Protein AF-A0A9J6F302-F1 (afdb_monomer_lite)

Foldseek 3Di:
DDDDDPPDDDDDDDDPDDPDADPPNPPVVLLVVLLCCVQAVPQVSVVVCVVPVVSVPDDNDDNPVSNVVCVVVVHDHNQCCCVPVVPDPDDPRPPPPPPPDDDDDDDDDDDDDDD

Radius of gyration: 21.98 Å; chains: 1; bounding box: 53×50×64 Å

Structure (mmCIF, N/CA/C/O backbone):
data_AF-A0A9J6F302-F1
#
_entry.id   AF-A0A9J6F302-F1
#
loop_
_atom_site.group_PDB
_atom_site.id
_atom_site.type_symbol
_atom_site.label_atom_id
_atom_site.label_alt_id
_atom_site.label_comp_id
_atom_site.label_asym_id
_atom_si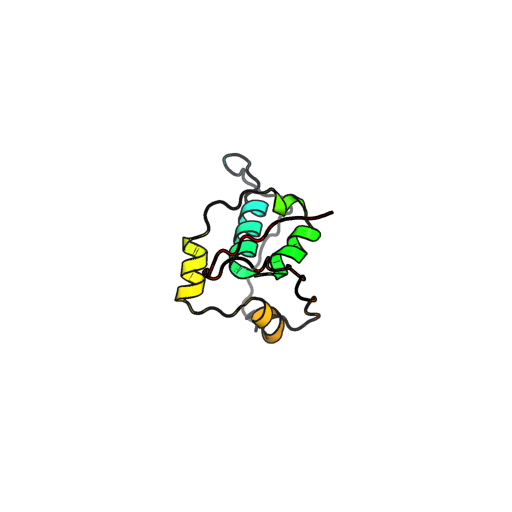te.label_entity_id
_atom_site.label_seq_id
_atom_site.pdbx_PDB_ins_code
_atom_site.Cartn_x
_atom_site.Cartn_y
_atom_site.Cartn_z
_atom_site.occupancy
_atom_site.B_iso_or_equiv
_atom_site.auth_seq_id
_atom_site.auth_comp_id
_atom_site.auth_asym_id
_atom_site.auth_atom_id
_atom_site.pdbx_PDB_model_num
ATOM 1 N N . MET A 1 1 ? -4.948 -1.559 15.929 1.00 46.84 1 MET A N 1
ATOM 2 C CA . MET A 1 1 ? -4.425 -2.442 17.000 1.00 46.84 1 MET A CA 1
ATOM 3 C C . MET A 1 1 ? -3.356 -3.335 16.379 1.00 46.84 1 MET A C 1
ATOM 5 O O . MET A 1 1 ? -3.702 -4.193 15.581 1.00 46.84 1 MET A O 1
ATOM 9 N N . SER A 1 2 ? -2.071 -3.074 16.631 1.00 62.44 2 SER A N 1
ATOM 10 C CA . SER A 1 2 ? -0.993 -3.971 16.188 1.00 62.44 2 SER A CA 1
ATOM 11 C C . SER A 1 2 ? -0.745 -4.982 17.303 1.00 62.44 2 SER A C 1
ATOM 13 O O . SER A 1 2 ? -0.527 -4.574 18.443 1.00 62.44 2 SER A O 1
ATOM 15 N N . VAL A 1 3 ? -0.846 -6.280 17.014 1.00 83.81 3 VAL A N 1
ATOM 16 C CA . VAL A 1 3 ? -0.649 -7.327 18.026 1.00 83.81 3 VAL A CA 1
ATOM 17 C C . VAL A 1 3 ? 0.803 -7.789 17.969 1.00 83.81 3 VAL A C 1
ATOM 19 O O . VAL A 1 3 ? 1.131 -8.802 17.359 1.00 83.81 3 VAL A O 1
ATOM 22 N N . CYS A 1 4 ? 1.681 -7.018 18.605 1.00 87.94 4 CYS A N 1
ATOM 23 C CA . CYS A 1 4 ? 3.029 -7.454 18.958 1.00 87.94 4 CYS A CA 1
ATOM 24 C C . CYS A 1 4 ? 3.030 -7.798 20.452 1.00 87.94 4 CYS A C 1
ATOM 26 O O . CYS A 1 4 ? 2.571 -6.999 21.264 1.00 87.94 4 CYS A O 1
ATOM 28 N N . SER A 1 5 ? 3.492 -8.997 20.813 1.00 91.31 5 SER A N 1
ATOM 29 C CA . SER A 1 5 ? 3.515 -9.468 22.204 1.00 91.31 5 SER A CA 1
ATOM 30 C C . SER A 1 5 ? 4.934 -9.436 22.755 1.00 91.31 5 SER A C 1
ATOM 32 O O . SER A 1 5 ? 5.795 -10.165 22.267 1.00 91.31 5 SER A O 1
ATOM 34 N N . ASP A 1 6 ? 5.155 -8.678 23.828 1.00 91.69 6 ASP A N 1
ATOM 35 C CA . ASP A 1 6 ? 6.470 -8.547 24.479 1.00 91.69 6 ASP A CA 1
ATOM 36 C C . ASP A 1 6 ? 6.990 -9.868 25.068 1.00 91.69 6 ASP A C 1
ATOM 38 O O . ASP A 1 6 ? 8.188 -10.048 25.296 1.00 91.69 6 ASP A O 1
ATOM 42 N N . ARG A 1 7 ? 6.078 -10.818 25.312 1.00 94.38 7 ARG A N 1
ATOM 43 C CA . ARG A 1 7 ? 6.380 -12.138 25.886 1.00 94.38 7 ARG A CA 1
ATOM 44 C C . ARG A 1 7 ? 6.682 -13.210 24.838 1.00 94.38 7 ARG A C 1
ATOM 46 O O . ARG A 1 7 ? 6.973 -14.342 25.210 1.00 94.38 7 ARG A O 1
ATOM 53 N N . SER A 1 8 ? 6.614 -12.876 23.551 1.00 95.62 8 SER A N 1
ATOM 54 C CA . SE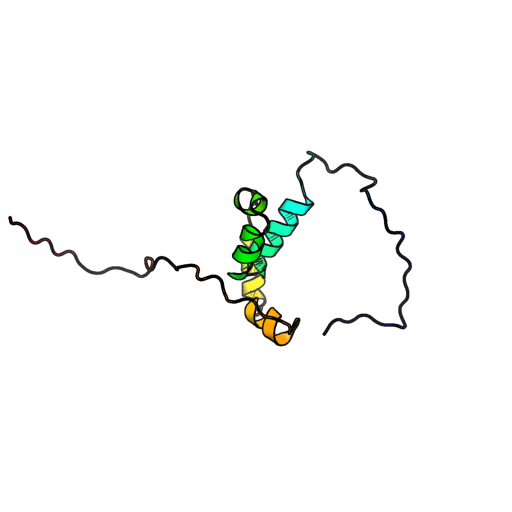R A 1 8 ? 6.957 -13.775 22.450 1.00 95.62 8 SER A CA 1
ATOM 55 C C . SER A 1 8 ? 8.181 -13.237 21.718 1.00 95.62 8 SER A C 1
ATOM 57 O O . SER A 1 8 ? 8.074 -12.302 20.929 1.00 95.62 8 SER A O 1
ATOM 59 N N . GLN A 1 9 ? 9.345 -13.834 21.962 1.00 95.25 9 GLN A N 1
ATOM 60 C CA . GLN A 1 9 ? 10.613 -13.384 21.388 1.00 95.25 9 GLN A CA 1
ATOM 61 C C . GLN A 1 9 ? 11.113 -14.381 20.341 1.00 95.25 9 GLN A C 1
ATOM 63 O O . GLN A 1 9 ? 11.303 -15.559 20.632 1.00 95.25 9 GLN A O 1
ATOM 68 N N . VAL A 1 10 ? 11.346 -13.897 19.119 1.00 96.31 10 VAL A N 1
ATOM 69 C CA . VAL A 1 10 ? 11.943 -14.662 18.016 1.00 96.31 10 VAL A CA 1
ATOM 70 C C . VAL A 1 10 ? 13.076 -13.833 17.425 1.00 96.31 10 VAL A C 1
ATOM 72 O O . VAL A 1 10 ? 12.868 -12.697 17.003 1.00 96.31 10 VAL A O 1
ATOM 75 N N . GLY A 1 11 ? 14.286 -14.392 17.400 1.00 96.12 11 GLY A N 1
ATOM 76 C CA . GLY A 1 11 ? 15.434 -13.747 16.769 1.00 96.12 11 GLY A CA 1
ATOM 77 C C . GLY A 1 11 ? 15.369 -13.857 15.245 1.00 96.12 11 GLY A C 1
ATOM 78 O O . GLY A 1 11 ? 15.175 -14.946 14.710 1.00 96.12 11 GLY A O 1
ATOM 79 N N . HIS A 1 12 ? 15.580 -12.745 14.542 1.00 96.19 12 HIS A N 1
ATOM 80 C CA . HIS A 1 12 ? 15.711 -12.709 13.085 1.00 96.19 12 HIS A CA 1
ATOM 81 C C . HIS A 1 12 ? 17.095 -12.173 12.695 1.00 96.19 12 HIS A C 1
ATOM 83 O O . HIS A 1 12 ? 17.490 -11.088 13.123 1.00 96.19 12 HIS A O 1
ATOM 89 N N . VAL A 1 13 ? 17.837 -12.916 11.867 1.00 96.25 13 VAL A N 1
ATOM 90 C CA . VAL A 1 13 ? 19.123 -12.456 11.318 1.00 96.25 13 VAL A CA 1
ATOM 91 C C . VAL A 1 13 ? 18.850 -11.589 10.094 1.00 96.25 13 VAL A C 1
ATOM 93 O O . VAL A 1 13 ? 18.649 -12.096 8.988 1.00 96.25 13 VAL A O 1
ATOM 96 N N . PHE A 1 14 ? 18.837 -10.272 10.292 1.00 95.19 14 PHE A N 1
ATOM 97 C CA . PHE A 1 14 ? 18.657 -9.310 9.209 1.00 95.19 14 PHE A CA 1
ATOM 98 C C . PHE A 1 14 ? 19.824 -9.357 8.219 1.00 95.19 14 PHE A C 1
ATOM 100 O O . PHE A 1 14 ? 20.986 -9.493 8.597 1.00 95.19 14 PHE A O 1
ATOM 107 N N . ARG A 1 15 ? 19.501 -9.239 6.930 1.00 93.19 15 ARG A N 1
ATOM 108 C CA . ARG A 1 15 ? 20.467 -9.222 5.828 1.00 93.19 15 ARG A CA 1
ATOM 109 C C . ARG A 1 15 ? 20.167 -8.035 4.925 1.00 93.19 15 ARG A C 1
ATOM 111 O O . ARG A 1 15 ? 19.002 -7.756 4.660 1.00 93.19 15 ARG A O 1
ATOM 118 N N . SER A 1 16 ? 21.208 -7.388 4.412 1.00 91.81 16 SER A N 1
ATOM 119 C CA . SER A 1 16 ? 21.062 -6.243 3.500 1.00 91.81 16 SER A CA 1
ATOM 120 C C . SER A 1 16 ? 20.760 -6.654 2.055 1.00 91.81 16 SER A C 1
ATOM 122 O O . SER A 1 16 ? 20.253 -5.849 1.283 1.00 91.81 16 SER A O 1
ATOM 124 N N . LEU A 1 17 ? 21.079 -7.897 1.676 1.00 88.88 17 LEU A N 1
ATOM 125 C CA . LEU A 1 17 ? 20.931 -8.421 0.316 1.00 88.88 17 LEU A CA 1
ATOM 126 C C . LEU A 1 17 ? 20.232 -9.783 0.332 1.00 88.88 17 LEU A C 1
ATOM 128 O O . LEU A 1 17 ? 20.364 -10.562 1.283 1.00 88.88 17 LEU A O 1
ATOM 132 N N . ARG A 1 18 ? 19.498 -10.082 -0.744 1.00 85.56 18 ARG A N 1
ATOM 133 C CA . ARG A 1 18 ? 18.849 -11.386 -0.927 1.00 85.56 18 ARG A CA 1
ATOM 134 C C . ARG A 1 18 ? 19.909 -12.450 -1.251 1.00 85.56 18 ARG A C 1
ATOM 136 O O . ARG A 1 18 ? 20.698 -12.231 -2.164 1.00 85.56 18 ARG A O 1
ATOM 143 N N . PRO A 1 19 ? 19.921 -13.604 -0.558 1.00 88.75 19 PRO A N 1
ATOM 144 C CA . PRO A 1 19 ? 20.897 -14.668 -0.807 1.00 88.75 19 PRO A CA 1
ATOM 145 C C . PRO A 1 19 ? 20.529 -15.575 -1.996 1.00 88.75 19 PRO A C 1
ATOM 147 O O . PRO A 1 19 ? 21.213 -16.563 -2.237 1.00 88.75 19 PRO A O 1
ATOM 150 N N . TYR A 1 20 ? 19.433 -15.280 -2.699 1.00 86.50 20 TYR A N 1
ATOM 151 C CA . TYR A 1 20 ? 18.913 -16.063 -3.817 1.00 86.50 20 TYR A CA 1
ATOM 152 C C . TYR A 1 20 ? 18.547 -15.159 -4.996 1.00 86.50 20 TYR A C 1
ATOM 154 O O . TYR A 1 20 ? 18.201 -13.985 -4.820 1.00 86.50 20 TYR A O 1
ATOM 162 N N . THR A 1 21 ? 18.571 -15.742 -6.192 1.00 83.56 21 THR A N 1
ATOM 163 C CA . THR A 1 21 ? 18.157 -15.090 -7.438 1.00 83.56 21 THR A CA 1
ATOM 164 C C . THR A 1 21 ? 16.666 -15.299 -7.671 1.00 83.56 21 THR A C 1
ATOM 166 O O . THR A 1 21 ? 16.129 -16.376 -7.413 1.00 83.56 21 THR A O 1
ATOM 169 N N . ILE A 1 22 ? 15.984 -14.267 -8.163 1.00 81.25 22 ILE A N 1
ATOM 170 C CA . ILE A 1 22 ? 14.583 -14.373 -8.576 1.00 81.25 22 ILE A CA 1
ATOM 171 C C . ILE A 1 22 ? 14.564 -14.835 -10.037 1.00 81.25 22 ILE A C 1
ATOM 173 O O . ILE A 1 22 ? 15.174 -14.168 -10.877 1.00 81.25 22 ILE A O 1
ATOM 177 N N . PRO A 1 23 ? 13.876 -15.943 -10.367 1.00 78.06 23 PRO A N 1
ATOM 178 C CA . PRO A 1 23 ? 13.731 -16.381 -11.750 1.00 78.06 23 PRO A CA 1
ATOM 179 C C . PRO A 1 23 ? 13.173 -15.252 -12.626 1.00 78.06 23 PRO A C 1
ATOM 181 O O . PRO A 1 23 ? 12.213 -14.583 -12.242 1.00 78.06 23 PRO A O 1
ATOM 184 N N . ASN A 1 24 ? 13.762 -15.055 -13.806 1.00 74.88 24 ASN A N 1
ATOM 185 C CA . ASN A 1 24 ? 13.420 -14.006 -14.776 1.00 74.88 24 ASN A CA 1
ATOM 186 C C . ASN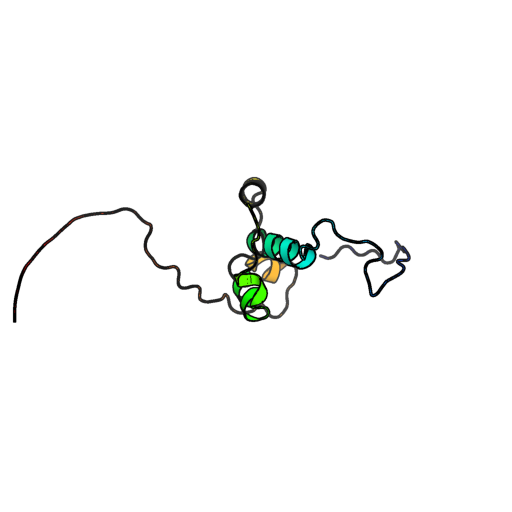 A 1 24 ? 13.745 -12.558 -14.363 1.00 74.88 24 ASN A C 1
ATOM 188 O O . ASN A 1 24 ? 13.283 -11.656 -15.055 1.00 74.88 24 ASN A O 1
ATOM 192 N N . GLU A 1 25 ? 14.482 -12.326 -13.264 1.00 65.00 25 GLU A N 1
ATOM 193 C CA . GLU A 1 25 ? 14.997 -11.011 -12.805 1.00 65.00 25 GLU A CA 1
ATOM 194 C C . GLU A 1 25 ? 13.985 -9.851 -12.768 1.00 65.00 25 GLU A C 1
ATOM 196 O O . GLU A 1 25 ? 14.347 -8.688 -12.600 1.00 65.00 25 GLU A O 1
ATOM 201 N N . ARG A 1 26 ? 12.685 -10.143 -12.861 1.00 70.31 26 ARG A N 1
ATOM 202 C CA . ARG A 1 26 ? 11.645 -9.131 -12.716 1.00 70.31 26 ARG A CA 1
ATOM 203 C C . ARG A 1 26 ? 11.700 -8.618 -11.288 1.00 70.31 26 ARG A C 1
ATOM 205 O O . ARG A 1 26 ? 11.807 -9.417 -10.352 1.00 70.31 26 ARG A O 1
ATOM 212 N N . ASP A 1 27 ? 11.587 -7.303 -11.122 1.00 83.62 27 ASP A N 1
ATOM 213 C CA . ASP A 1 27 ? 11.479 -6.682 -9.806 1.00 83.62 27 ASP A CA 1
ATOM 214 C C . ASP A 1 27 ? 10.161 -7.111 -9.140 1.00 83.62 27 ASP A C 1
ATOM 216 O O . ASP A 1 27 ? 9.119 -6.456 -9.225 1.00 83.62 27 ASP A O 1
ATOM 220 N N . SER A 1 28 ? 10.202 -8.285 -8.508 1.00 88.12 28 SER A N 1
ATOM 221 C CA . SER A 1 28 ? 9.057 -8.894 -7.846 1.00 88.12 28 SER A CA 1
ATOM 222 C C . SER A 1 28 ? 8.604 -8.051 -6.666 1.00 88.12 28 SER A C 1
ATOM 224 O O . SER A 1 28 ? 7.416 -8.026 -6.364 1.00 88.12 28 SER A O 1
ATOM 226 N N . HIS A 1 29 ? 9.524 -7.321 -6.031 1.00 89.75 29 HIS A N 1
ATOM 227 C CA . HIS A 1 29 ? 9.185 -6.421 -4.947 1.00 89.75 29 HIS A CA 1
ATOM 228 C C . HIS A 1 29 ? 8.331 -5.267 -5.469 1.00 89.75 29 HIS A C 1
ATOM 230 O O . HIS A 1 29 ? 7.228 -5.069 -4.966 1.00 89.75 29 HIS A O 1
ATOM 236 N N . ALA A 1 30 ? 8.776 -4.569 -6.517 1.00 92.00 30 ALA A N 1
ATOM 237 C CA . ALA A 1 30 ? 7.989 -3.493 -7.107 1.00 92.00 30 ALA A CA 1
ATOM 238 C C . ALA A 1 30 ? 6.631 -4.000 -7.619 1.00 92.00 30 ALA A C 1
ATOM 240 O O . ALA A 1 30 ? 5.594 -3.415 -7.305 1.00 92.00 30 ALA A O 1
ATOM 241 N N . ARG A 1 31 ? 6.598 -5.133 -8.336 1.00 93.25 31 ARG A N 1
ATOM 242 C CA . ARG A 1 31 ? 5.335 -5.688 -8.852 1.00 93.25 31 ARG A CA 1
ATOM 243 C C . ARG A 1 31 ? 4.371 -6.028 -7.718 1.00 93.25 31 ARG A C 1
ATOM 245 O O . ARG A 1 31 ? 3.202 -5.660 -7.781 1.00 93.25 31 ARG A O 1
ATOM 252 N N . ASN A 1 32 ? 4.843 -6.700 -6.672 1.00 94.38 32 ASN A N 1
ATOM 253 C CA . ASN A 1 32 ? 4.001 -7.088 -5.540 1.00 94.38 32 ASN A CA 1
ATOM 254 C C . ASN A 1 32 ? 3.505 -5.870 -4.752 1.00 94.38 32 ASN A C 1
ATOM 256 O O . ASN A 1 32 ? 2.338 -5.834 -4.365 1.00 94.38 32 ASN A O 1
ATOM 260 N N . THR A 1 33 ? 4.348 -4.850 -4.583 1.00 96.06 33 THR A N 1
ATOM 261 C CA . THR A 1 33 ? 3.958 -3.586 -3.950 1.00 96.06 33 THR A CA 1
ATOM 262 C C . THR A 1 33 ? 2.882 -2.866 -4.765 1.00 96.06 33 THR A C 1
ATOM 264 O O . THR A 1 33 ? 1.883 -2.440 -4.189 1.00 96.06 33 THR A O 1
ATOM 267 N N . LYS A 1 34 ? 3.004 -2.806 -6.103 1.00 96.62 34 LYS A N 1
ATOM 268 C CA . LYS A 1 34 ? 1.952 -2.232 -6.961 1.00 96.62 34 LYS A CA 1
ATOM 269 C C . LYS A 1 34 ? 0.634 -2.990 -6.827 1.00 96.62 34 LYS A C 1
ATOM 271 O O . LYS A 1 34 ? -0.410 -2.377 -6.648 1.00 96.62 34 LYS A O 1
ATOM 276 N N . ARG A 1 35 ? 0.677 -4.325 -6.864 1.00 97.31 35 ARG A N 1
ATOM 277 C CA . ARG A 1 35 ? -0.518 -5.174 -6.709 1.00 97.31 35 ARG A CA 1
ATOM 278 C C . ARG A 1 35 ? -1.236 -4.912 -5.385 1.00 97.31 35 ARG A C 1
ATOM 280 O O . ARG A 1 35 ? -2.459 -4.860 -5.366 1.00 97.31 35 ARG A O 1
ATOM 287 N N . ALA A 1 36 ? -0.489 -4.735 -4.296 1.00 97.88 36 ALA A N 1
ATOM 288 C CA . ALA A 1 36 ? -1.072 -4.381 -3.007 1.00 97.88 36 ALA A CA 1
ATOM 289 C C . ALA A 1 36 ? -1.713 -2.983 -3.037 1.00 97.88 36 ALA A C 1
ATOM 291 O O . ALA A 1 36 ? -2.846 -2.831 -2.586 1.00 97.88 36 ALA A O 1
ATOM 292 N N . ALA A 1 37 ? -1.027 -1.990 -3.613 1.00 97.19 37 ALA A N 1
ATOM 293 C CA . ALA A 1 37 ? -1.544 -0.628 -3.725 1.00 97.19 37 ALA A CA 1
ATOM 294 C C . ALA A 1 37 ? -2.842 -0.558 -4.551 1.00 97.19 37 ALA A C 1
ATOM 296 O O . ALA A 1 37 ? -3.824 0.022 -4.098 1.00 97.19 37 ALA A O 1
ATOM 297 N N . GLU A 1 38 ? -2.884 -1.209 -5.717 1.00 97.50 38 GLU A N 1
ATOM 298 C CA . GLU A 1 38 ? -4.067 -1.236 -6.594 1.00 97.50 38 GLU A CA 1
ATOM 299 C C . GLU A 1 38 ? -5.292 -1.921 -5.972 1.00 97.50 38 GLU A C 1
ATOM 301 O O . GLU A 1 38 ? -6.423 -1.608 -6.339 1.00 97.50 38 GLU A O 1
ATOM 306 N N . VAL A 1 39 ? -5.088 -2.885 -5.069 1.00 98.25 39 VAL A N 1
ATOM 307 C CA . VAL A 1 39 ? -6.192 -3.631 -4.442 1.00 98.25 39 VAL A CA 1
ATOM 308 C C . VAL A 1 39 ? -6.667 -2.969 -3.157 1.00 98.25 39 VAL A C 1
ATOM 310 O O . VAL A 1 39 ? -7.863 -3.004 -2.892 1.00 98.25 39 VAL A O 1
ATOM 313 N N . TRP A 1 40 ? -5.767 -2.394 -2.354 1.00 98.06 40 TRP A N 1
ATOM 314 C CA . TRP A 1 40 ? -6.077 -2.018 -0.969 1.00 98.06 40 TRP A CA 1
ATOM 315 C C . TRP A 1 40 ? -6.010 -0.524 -0.670 1.00 98.06 40 TRP A C 1
ATOM 317 O O . TRP A 1 40 ? -6.576 -0.123 0.337 1.00 98.06 40 TRP A O 1
ATOM 327 N N . MET A 1 41 ? -5.318 0.290 -1.478 1.00 96.12 41 MET A N 1
ATOM 328 C CA . MET A 1 41 ? -5.041 1.694 -1.129 1.00 96.12 41 MET A CA 1
ATOM 329 C C . MET A 1 41 ? -6.023 2.710 -1.719 1.00 96.12 41 MET A C 1
ATOM 331 O O . MET A 1 41 ? -5.849 3.903 -1.488 1.00 96.12 41 MET A O 1
ATOM 335 N N . ASP A 1 42 ? -7.035 2.269 -2.468 1.00 95.94 42 ASP A N 1
ATOM 336 C CA . ASP A 1 42 ? -8.037 3.147 -3.087 1.00 95.94 42 ASP A CA 1
ATOM 337 C C . ASP A 1 42 ? -7.382 4.356 -3.784 1.00 95.94 42 ASP A C 1
ATOM 339 O O . ASP A 1 42 ? -6.375 4.199 -4.481 1.00 95.94 42 ASP A O 1
ATOM 343 N N . GLU A 1 43 ? -7.909 5.566 -3.623 1.00 94.69 43 GLU A N 1
ATOM 344 C CA . GLU A 1 43 ? -7.400 6.798 -4.240 1.00 94.69 43 GLU A CA 1
ATOM 345 C C . GLU A 1 43 ? -6.017 7.184 -3.691 1.00 94.69 43 GLU A C 1
ATOM 347 O O . GLU A 1 43 ? -5.209 7.813 -4.372 1.00 94.69 43 GLU A O 1
ATOM 352 N N . TYR A 1 44 ? -5.676 6.747 -2.479 1.00 93.25 44 TYR A N 1
ATOM 353 C CA . TYR A 1 44 ? -4.389 7.049 -1.851 1.00 93.25 44 TYR A CA 1
ATOM 354 C C . TYR A 1 44 ? -3.203 6.378 -2.554 1.00 93.25 44 TYR A C 1
ATOM 356 O O . TYR A 1 44 ? -2.057 6.789 -2.346 1.00 93.25 44 TYR A O 1
ATOM 364 N N . ARG A 1 45 ? -3.444 5.396 -3.438 1.00 94.38 45 ARG A N 1
ATOM 365 C CA . ARG A 1 45 ? -2.393 4.831 -4.301 1.00 94.38 45 ARG A CA 1
ATOM 366 C C . ARG A 1 45 ? -1.735 5.887 -5.196 1.00 94.38 45 ARG A C 1
ATOM 368 O O . ARG A 1 45 ? -0.548 5.771 -5.483 1.00 94.38 45 ARG A O 1
ATOM 375 N N . PHE A 1 46 ? -2.454 6.948 -5.573 1.00 92.75 46 PHE A N 1
ATOM 376 C CA . PHE A 1 46 ? -1.897 8.017 -6.406 1.00 92.75 46 PHE A CA 1
ATOM 377 C C . PHE A 1 46 ? -0.807 8.810 -5.681 1.00 92.75 46 PHE A C 1
ATOM 379 O O . PHE A 1 46 ? 0.234 9.074 -6.270 1.00 92.75 46 PHE A O 1
ATOM 386 N N . ILE A 1 47 ? -0.955 9.060 -4.374 1.00 91.88 47 ILE A N 1
ATOM 387 C CA . ILE A 1 47 ? 0.098 9.689 -3.551 1.00 91.88 47 ILE A CA 1
ATOM 388 C C . ILE A 1 47 ? 1.370 8.833 -3.569 1.00 91.88 47 ILE A C 1
ATOM 390 O O . ILE A 1 47 ? 2.495 9.338 -3.625 1.00 91.88 47 ILE A O 1
ATOM 394 N N . PHE A 1 48 ? 1.204 7.510 -3.507 1.00 91.12 48 PHE A N 1
ATOM 395 C CA . PHE A 1 48 ? 2.320 6.577 -3.589 1.00 91.12 48 PHE A CA 1
ATOM 396 C C . PHE A 1 48 ? 3.005 6.637 -4.966 1.00 91.12 48 PHE A C 1
ATOM 398 O O . PHE A 1 48 ? 4.236 6.680 -5.031 1.00 91.12 48 PHE A O 1
ATOM 405 N N . TYR A 1 49 ? 2.233 6.721 -6.051 1.00 93.19 49 TYR A N 1
ATOM 406 C CA . TYR A 1 49 ? 2.759 6.815 -7.416 1.00 93.19 49 TYR A CA 1
ATOM 407 C C . TYR A 1 49 ? 3.425 8.158 -7.720 1.00 93.19 49 TYR A C 1
ATOM 409 O O . TYR A 1 49 ? 4.467 8.176 -8.370 1.00 93.19 49 TYR A O 1
ATOM 417 N N . GLU A 1 50 ? 2.911 9.269 -7.197 1.00 91.56 50 GLU A N 1
ATOM 418 C CA . GLU A 1 50 ? 3.550 10.587 -7.307 1.00 91.56 50 GLU A CA 1
ATOM 419 C C . GLU A 1 50 ? 4.946 10.589 -6.675 1.00 91.56 50 GLU A C 1
ATOM 421 O O . GLU A 1 50 ? 5.905 11.112 -7.242 1.00 91.56 50 GLU A O 1
ATOM 426 N N . ARG A 1 51 ? 5.093 9.942 -5.512 1.00 91.12 51 ARG A N 1
ATOM 427 C CA . ARG A 1 51 ? 6.385 9.835 -4.813 1.00 91.12 51 ARG A CA 1
ATOM 428 C C . ARG A 1 51 ? 7.352 8.870 -5.492 1.00 91.12 51 ARG A C 1
ATOM 430 O O . ARG A 1 51 ? 8.567 8.998 -5.324 1.00 91.12 51 ARG A O 1
ATOM 437 N N . LYS A 1 52 ? 6.836 7.869 -6.207 1.00 91.31 52 LYS A N 1
ATOM 438 C CA . LYS A 1 52 ? 7.626 6.855 -6.915 1.00 91.31 52 LYS A CA 1
ATOM 439 C C . LYS A 1 52 ? 7.051 6.627 -8.322 1.00 91.31 52 LYS A C 1
ATOM 441 O O . LYS A 1 52 ? 6.385 5.616 -8.547 1.00 91.31 52 LYS A O 1
ATOM 446 N N . PRO A 1 53 ? 7.376 7.500 -9.295 1.00 91.00 53 PRO A N 1
ATOM 447 C CA . PRO A 1 53 ? 6.774 7.462 -10.630 1.00 91.00 53 PRO A CA 1
ATOM 448 C C . PRO A 1 53 ? 6.946 6.140 -11.387 1.00 91.00 53 PRO A C 1
ATOM 450 O O . PRO A 1 53 ? 6.091 5.800 -12.198 1.00 91.00 53 PRO A O 1
ATOM 453 N N . ILE A 1 54 ? 7.991 5.360 -11.070 1.00 89.44 54 ILE A N 1
ATOM 454 C CA . ILE A 1 54 ? 8.237 4.015 -11.624 1.00 89.44 54 ILE A CA 1
ATOM 455 C C . ILE A 1 54 ? 7.033 3.071 -11.481 1.00 89.44 54 ILE A C 1
ATOM 457 O O . ILE A 1 54 ? 6.848 2.164 -12.288 1.00 89.44 54 ILE A O 1
ATOM 461 N N . PHE A 1 55 ? 6.185 3.281 -10.470 1.00 92.56 55 PHE A N 1
ATOM 462 C CA . PHE A 1 55 ? 5.001 2.457 -10.264 1.00 92.56 55 PHE A CA 1
ATOM 463 C C . PHE A 1 55 ? 3.867 2.773 -11.241 1.00 92.56 55 PHE A C 1
ATOM 465 O O . PHE A 1 55 ? 3.006 1.917 -11.406 1.00 92.56 55 PHE A O 1
ATOM 472 N N . ASN A 1 56 ? 3.854 3.917 -11.933 1.00 91.69 56 ASN A N 1
ATOM 473 C CA . ASN A 1 56 ? 2.822 4.205 -12.938 1.00 91.69 56 ASN A CA 1
ATOM 474 C C . ASN A 1 56 ? 2.914 3.232 -14.119 1.00 91.69 56 ASN A C 1
ATOM 476 O O . ASN A 1 56 ? 1.927 2.593 -14.474 1.00 91.69 56 ASN A O 1
ATOM 480 N N . GLU A 1 57 ? 4.119 3.046 -14.652 1.00 90.38 57 GLU A N 1
ATOM 481 C CA . GLU A 1 57 ? 4.380 2.248 -15.859 1.00 90.38 57 GLU A CA 1
ATOM 482 C C . GLU A 1 57 ? 4.504 0.742 -15.583 1.00 90.38 57 GLU A C 1
ATOM 484 O O . GLU A 1 57 ? 4.431 -0.079 -16.495 1.00 90.38 57 GLU A O 1
ATOM 489 N N . LEU A 1 58 ? 4.686 0.355 -14.319 1.00 92.81 58 LEU A N 1
ATOM 490 C CA . LEU A 1 58 ? 4.890 -1.039 -13.948 1.00 92.81 58 LEU A CA 1
ATOM 491 C C . LEU A 1 58 ? 3.625 -1.885 -14.167 1.00 92.81 58 LEU A C 1
ATOM 493 O O . LEU A 1 58 ? 2.566 -1.576 -13.632 1.00 92.81 58 LEU A O 1
ATOM 497 N N . ASP A 1 59 ? 3.729 -3.010 -14.869 1.00 93.12 59 ASP A N 1
ATOM 498 C CA . ASP A 1 59 ? 2.604 -3.940 -15.014 1.00 93.12 59 ASP A CA 1
ATOM 499 C C . ASP A 1 59 ? 2.312 -4.699 -13.700 1.00 93.12 59 ASP A C 1
ATOM 501 O O . ASP A 1 59 ? 3.136 -5.475 -13.200 1.00 93.12 59 ASP A O 1
ATOM 505 N N . ALA A 1 60 ? 1.113 -4.497 -13.146 1.00 94.38 60 ALA A N 1
ATOM 506 C CA . ALA A 1 60 ? 0.630 -5.217 -11.967 1.00 94.38 60 ALA A CA 1
ATOM 507 C C . ALA A 1 60 ? 0.115 -6.635 -12.303 1.00 94.38 60 ALA A C 1
ATOM 509 O O . ALA A 1 60 ? 0.016 -7.487 -11.409 1.00 94.38 60 ALA A O 1
ATOM 510 N N . GLY A 1 61 ? -0.168 -6.914 -13.578 1.00 95.19 61 GLY A N 1
ATOM 511 C CA . GLY A 1 61 ? -0.919 -8.075 -14.042 1.00 95.19 61 GLY A CA 1
ATOM 512 C C . GLY A 1 61 ? -2.394 -8.029 -13.632 1.00 95.19 61 GLY A C 1
ATOM 513 O O . GLY A 1 61 ? -2.875 -7.034 -13.094 1.00 95.19 61 GLY A O 1
ATOM 514 N N . ASP A 1 62 ? -3.104 -9.139 -13.839 1.00 97.25 62 ASP A N 1
ATOM 515 C CA . ASP A 1 62 ? -4.514 -9.254 -13.456 1.00 97.25 62 ASP A CA 1
ATOM 516 C C . ASP A 1 62 ? -4.703 -9.236 -11.924 1.00 97.25 62 ASP A C 1
ATOM 518 O O . ASP A 1 62 ? -3.947 -9.852 -11.154 1.00 97.25 62 ASP A O 1
ATOM 522 N N . LEU A 1 63 ? -5.712 -8.481 -11.494 1.00 98.12 63 LEU A N 1
ATOM 523 C CA . LEU A 1 63 ? -6.095 -8.235 -10.105 1.00 98.12 63 LEU A CA 1
ATOM 524 C C . LEU A 1 63 ? -7.571 -8.539 -9.831 1.00 98.12 63 LEU A C 1
ATOM 526 O O . LEU A 1 63 ? -8.011 -8.339 -8.700 1.00 98.12 63 LEU A O 1
ATOM 530 N N . THR A 1 64 ? -8.315 -9.033 -10.822 1.00 98.38 64 THR A N 1
ATOM 531 C CA . THR A 1 64 ? -9.766 -9.253 -10.745 1.00 98.38 64 THR A CA 1
ATOM 532 C C . THR A 1 64 ? -10.144 -10.111 -9.539 1.00 98.38 64 THR A C 1
ATOM 534 O O . THR A 1 64 ? -10.920 -9.676 -8.696 1.00 98.38 64 THR A O 1
ATOM 537 N N . GLU A 1 65 ? -9.495 -11.268 -9.368 1.00 98.44 65 GLU A N 1
ATOM 538 C CA . GLU A 1 65 ? -9.730 -12.172 -8.228 1.00 98.44 65 GLU A CA 1
ATOM 539 C C . GLU A 1 65 ? -9.503 -11.481 -6.869 1.00 98.44 65 GLU A C 1
ATOM 541 O O . GLU A 1 65 ? -10.228 -11.714 -5.906 1.00 98.44 65 GLU A O 1
ATOM 546 N N . ARG A 1 66 ? -8.496 -10.603 -6.770 1.00 98.50 66 ARG A N 1
ATOM 547 C CA . ARG A 1 66 ? -8.166 -9.921 -5.508 1.00 98.50 66 ARG A CA 1
ATOM 548 C C . ARG A 1 66 ? -9.146 -8.802 -5.183 1.00 98.50 66 ARG A C 1
ATOM 550 O O . ARG A 1 66 ? -9.417 -8.582 -4.007 1.00 98.50 66 ARG A O 1
ATOM 557 N N . LYS A 1 67 ? -9.661 -8.118 -6.206 1.00 98.25 67 LYS A N 1
ATOM 558 C CA . LYS A 1 67 ? -10.726 -7.122 -6.051 1.00 98.25 67 LYS A CA 1
ATOM 559 C C . LYS A 1 67 ? -12.040 -7.796 -5.659 1.00 98.25 67 LYS A C 1
ATOM 561 O O . LYS A 1 67 ? -12.624 -7.389 -4.664 1.00 98.25 67 LYS A O 1
ATOM 566 N N . GLN A 1 68 ? -12.399 -8.898 -6.323 1.00 98.56 68 GLN A N 1
ATOM 567 C CA . GLN A 1 68 ? -13.572 -9.696 -5.961 1.00 98.56 68 GLN A CA 1
ATOM 568 C C . GLN A 1 68 ? -13.497 -10.185 -4.511 1.00 98.56 68 GLN A C 1
ATOM 570 O O . GLN A 1 68 ? -14.425 -9.981 -3.743 1.00 98.56 68 GLN A O 1
ATOM 575 N N . LEU A 1 69 ? -12.353 -10.733 -4.087 1.00 98.56 69 LEU A N 1
ATOM 576 C CA . LEU A 1 69 ? -12.157 -11.160 -2.699 1.00 98.56 69 LEU A CA 1
ATOM 577 C C . LEU A 1 69 ? -12.394 -10.022 -1.691 1.00 98.56 69 LEU A C 1
ATOM 579 O O . LEU A 1 69 ? -12.942 -10.247 -0.614 1.00 98.56 69 LEU A O 1
ATOM 583 N N . ARG A 1 70 ? -11.945 -8.804 -2.011 1.00 98.44 70 ARG A N 1
ATOM 584 C CA . ARG A 1 70 ? -12.132 -7.635 -1.144 1.00 98.44 70 ARG A CA 1
ATOM 585 C C . ARG A 1 70 ? -13.616 -7.279 -1.000 1.00 98.44 70 ARG A C 1
ATOM 587 O O . ARG A 1 70 ? -14.038 -6.941 0.108 1.00 98.44 70 ARG A O 1
ATOM 594 N N . GLU A 1 71 ? -14.370 -7.370 -2.094 1.00 98.25 71 GLU A N 1
ATOM 595 C CA . GLU A 1 71 ? -15.822 -7.164 -2.133 1.00 98.25 71 GLU A CA 1
ATOM 596 C C . GLU A 1 71 ? -16.562 -8.263 -1.360 1.00 98.25 71 GLU A C 1
ATOM 598 O O . GLU A 1 71 ? -17.338 -7.952 -0.460 1.00 98.25 71 GLU A O 1
ATOM 603 N N . ASP A 1 72 ? -16.245 -9.535 -1.614 1.00 98.62 72 ASP A N 1
ATOM 604 C CA . ASP A 1 72 ? -16.873 -10.694 -0.964 1.00 98.62 72 ASP A CA 1
ATOM 605 C C . ASP A 1 72 ? -16.709 -10.665 0.565 1.00 98.62 72 ASP A C 1
ATOM 607 O O . ASP A 1 72 ? -17.606 -11.052 1.318 1.00 98.62 72 ASP A O 1
ATOM 611 N N . LEU A 1 73 ? -15.556 -10.185 1.043 1.00 98.62 73 LEU A N 1
ATOM 612 C CA . LEU A 1 73 ? -15.260 -10.036 2.469 1.00 98.62 73 LEU A CA 1
ATOM 613 C C . LEU A 1 73 ? -15.840 -8.754 3.090 1.00 98.62 73 LEU A C 1
ATOM 615 O O . LEU A 1 73 ? -15.637 -8.529 4.283 1.00 98.62 73 LEU A O 1
ATOM 619 N N . ASN A 1 74 ? -16.539 -7.917 2.314 1.00 97.88 74 ASN A N 1
ATOM 620 C CA . ASN A 1 74 ? -17.081 -6.623 2.739 1.00 97.88 74 ASN A CA 1
ATOM 621 C C . ASN A 1 74 ? -16.036 -5.750 3.458 1.00 97.88 74 ASN A C 1
ATOM 623 O O . ASN A 1 74 ? -16.288 -5.184 4.525 1.00 97.88 74 ASN A O 1
ATOM 627 N N . CYS A 1 75 ? -14.825 -5.675 2.898 1.00 98.25 75 CYS A N 1
ATOM 628 C CA . CYS A 1 75 ? -13.730 -4.927 3.507 1.00 98.25 75 CYS A CA 1
ATOM 629 C C . CYS A 1 75 ? -14.021 -3.419 3.544 1.00 98.25 75 CYS A C 1
ATOM 631 O O . CYS A 1 75 ? -14.533 -2.843 2.584 1.00 98.25 75 CYS A O 1
ATOM 633 N N . HIS A 1 76 ? -13.587 -2.750 4.613 1.00 97.88 76 HIS A N 1
ATOM 634 C CA . HIS A 1 76 ? -13.580 -1.288 4.667 1.00 97.88 76 HIS A CA 1
ATOM 635 C C . HIS A 1 76 ? -12.621 -0.674 3.628 1.00 97.88 76 HIS A C 1
ATOM 637 O O . HIS A 1 76 ? -11.690 -1.322 3.142 1.00 97.88 76 HIS A O 1
ATOM 643 N N . ASN A 1 77 ? -12.849 0.598 3.293 1.00 96.56 77 ASN A N 1
ATOM 644 C CA . ASN A 1 77 ? -11.970 1.367 2.412 1.00 96.56 77 ASN A CA 1
ATOM 645 C C . ASN A 1 77 ? -10.676 1.815 3.118 1.00 96.56 77 ASN A C 1
ATOM 647 O O . ASN A 1 77 ? -10.543 1.757 4.344 1.00 96.56 77 ASN A O 1
ATOM 651 N N . PHE A 1 78 ? -9.695 2.260 2.340 1.00 96.19 78 PHE A N 1
ATOM 652 C CA . PHE A 1 78 ? -8.389 2.650 2.858 1.00 96.19 78 PHE A CA 1
ATOM 653 C C . PHE A 1 78 ? -8.449 3.914 3.717 1.00 96.19 78 PHE A C 1
ATOM 655 O O . PHE A 1 78 ? -7.696 4.046 4.681 1.00 96.19 78 PHE A O 1
ATOM 662 N N . ARG A 1 79 ? -9.390 4.820 3.427 1.00 93.69 79 ARG A N 1
ATOM 663 C CA . ARG A 1 79 ? -9.657 5.978 4.285 1.00 93.69 79 ARG A CA 1
ATOM 664 C C . ARG A 1 79 ? -10.011 5.543 5.706 1.00 93.69 79 ARG A C 1
ATOM 666 O O . ARG A 1 79 ? -9.405 6.027 6.658 1.00 93.69 79 ARG A O 1
ATOM 673 N N . TRP A 1 80 ? -10.918 4.577 5.845 1.00 95.25 80 TRP A N 1
ATOM 674 C CA . TRP A 1 80 ? -11.280 4.008 7.139 1.00 95.25 80 TRP A CA 1
ATOM 675 C C . TRP A 1 80 ? -10.054 3.430 7.855 1.00 95.25 80 TRP A C 1
ATOM 677 O O . TRP A 1 80 ? -9.880 3.670 9.049 1.00 95.25 80 TRP A O 1
ATOM 687 N N . TYR A 1 81 ? -9.163 2.735 7.137 1.00 95.38 81 TYR A N 1
ATOM 688 C CA . TYR A 1 81 ? -7.910 2.223 7.704 1.00 95.38 81 TYR A CA 1
ATOM 689 C C . TYR A 1 81 ? -7.024 3.349 8.267 1.00 95.38 81 TYR A C 1
ATOM 691 O O . TYR A 1 81 ? -6.524 3.229 9.389 1.00 95.38 81 TYR A O 1
ATOM 699 N N . LEU A 1 82 ? -6.850 4.447 7.528 1.00 93.81 82 LEU A N 1
ATOM 700 C CA . LEU A 1 82 ? -6.060 5.599 7.979 1.00 93.81 82 LEU A CA 1
ATOM 701 C C . LEU A 1 82 ? -6.697 6.303 9.185 1.00 93.81 82 LEU A C 1
ATOM 703 O O . LEU A 1 82 ? -5.989 6.747 10.081 1.00 93.81 82 LEU A O 1
ATOM 707 N N . GLU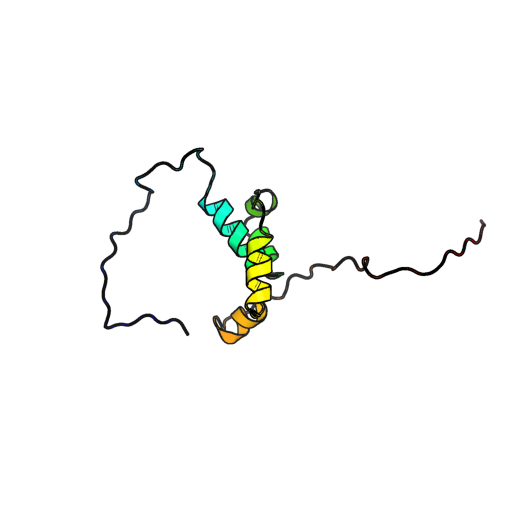 A 1 83 ? -8.024 6.362 9.247 1.00 93.31 83 GLU A N 1
ATOM 708 C CA . GLU A 1 83 ? -8.745 7.008 10.348 1.00 93.31 83 GLU A CA 1
ATOM 709 C C . GLU A 1 83 ? -8.796 6.142 11.625 1.00 93.31 83 GLU A C 1
ATOM 711 O O . GLU A 1 83 ? -8.756 6.681 12.729 1.00 93.31 83 GLU A O 1
ATOM 716 N N . HIS A 1 84 ? -8.851 4.808 11.504 1.00 93.75 84 HIS A N 1
ATOM 717 C CA . HIS A 1 84 ? -9.140 3.911 12.638 1.00 93.75 84 HIS A CA 1
ATOM 718 C C . HIS A 1 84 ? -7.975 3.002 13.048 1.00 93.75 84 HIS A C 1
ATOM 720 O O . HIS A 1 84 ? -7.873 2.611 14.213 1.00 93.75 84 HIS A O 1
ATOM 726 N N . ILE A 1 85 ? -7.103 2.617 12.112 1.00 93.94 85 ILE A N 1
ATOM 727 C CA . ILE A 1 85 ? -6.026 1.645 12.362 1.00 93.94 85 ILE A CA 1
ATOM 728 C C . ILE A 1 85 ? -4.664 2.323 12.465 1.00 93.94 85 ILE A C 1
ATOM 730 O O . ILE A 1 85 ? -3.878 1.954 13.343 1.00 93.94 85 ILE A O 1
ATOM 734 N N . TYR A 1 86 ? -4.401 3.310 11.609 1.00 92.06 86 TYR A N 1
ATOM 735 C CA . TYR A 1 86 ? -3.171 4.101 11.617 1.00 92.06 86 TYR A CA 1
ATOM 736 C C . TYR A 1 86 ? -3.469 5.607 11.749 1.00 92.06 86 TYR A C 1
ATOM 738 O O . TYR A 1 86 ? -3.141 6.372 10.841 1.00 92.06 86 TYR A O 1
ATOM 746 N N . PRO A 1 87 ? -4.097 6.037 12.867 1.00 82.88 87 PRO A N 1
ATOM 747 C CA . PRO A 1 87 ? -4.473 7.428 13.078 1.00 82.88 87 PRO A CA 1
ATOM 748 C C . PRO A 1 87 ? -3.216 8.283 13.268 1.00 82.88 87 PRO A C 1
ATOM 750 O O . PRO A 1 87 ? -2.586 8.290 14.326 1.00 82.88 87 PRO A O 1
ATOM 753 N N . GLY A 1 88 ? -2.841 8.986 12.209 1.00 83.75 88 GLY A N 1
ATOM 754 C CA . GLY A 1 88 ? -1.807 10.013 12.187 1.00 83.75 88 GLY A CA 1
ATOM 755 C C . GLY A 1 88 ? -2.273 11.169 11.311 1.00 83.75 88 GLY A C 1
ATOM 756 O O . GLY A 1 88 ? -3.469 11.446 11.220 1.00 83.75 88 GLY A O 1
ATOM 757 N N . GLU A 1 89 ? -1.350 11.826 10.616 1.00 79.75 89 GLU A N 1
ATOM 758 C CA . GLU A 1 89 ? -1.727 12.775 9.568 1.00 79.75 89 GLU A CA 1
ATOM 759 C C . GLU A 1 89 ? -2.288 12.012 8.363 1.00 79.75 89 GLU A C 1
ATOM 761 O O . GLU A 1 89 ? -1.545 11.420 7.577 1.00 79.75 89 GLU A O 1
ATOM 766 N N . VAL A 1 90 ? -3.618 12.005 8.236 1.00 80.50 90 VAL A N 1
ATOM 767 C CA . VAL A 1 90 ? -4.296 11.478 7.049 1.00 80.50 90 VAL A CA 1
ATOM 768 C C . VAL A 1 90 ? -4.050 12.470 5.911 1.00 80.50 90 VAL A C 1
ATOM 770 O O . VAL A 1 90 ? -4.505 13.614 5.999 1.00 80.50 90 VAL A O 1
ATOM 773 N N . PRO A 1 91 ? -3.326 12.083 4.847 1.00 81.81 91 PRO A N 1
ATOM 774 C CA . PRO A 1 91 ? -3.115 12.982 3.729 1.00 81.81 91 PRO A CA 1
ATOM 775 C C . PRO A 1 91 ? -4.457 13.297 3.053 1.00 81.81 91 PRO A C 1
ATOM 777 O O . PRO A 1 91 ? -5.373 12.466 3.080 1.00 81.81 91 PRO A O 1
ATOM 780 N N . PRO A 1 92 ? -4.595 14.478 2.429 1.00 82.94 92 PRO A N 1
ATOM 781 C CA . PRO A 1 92 ? -5.790 14.787 1.662 1.00 82.94 92 PRO A CA 1
ATOM 782 C C . PRO A 1 92 ? -5.982 13.733 0.570 1.00 82.94 92 PRO A C 1
ATOM 784 O O . PRO A 1 92 ? -5.016 13.295 -0.060 1.00 82.94 92 PRO A O 1
ATOM 787 N N . VAL A 1 93 ? -7.236 13.330 0.355 1.00 80.56 93 VAL A N 1
ATOM 788 C CA . VAL A 1 93 ? -7.587 12.456 -0.768 1.00 80.56 93 VAL A CA 1
ATOM 789 C C . VAL A 1 93 ? -7.145 13.170 -2.047 1.00 80.56 93 VAL A C 1
ATOM 791 O O . VAL A 1 93 ? -7.542 14.329 -2.246 1.00 80.56 93 VAL A O 1
ATOM 794 N N . PRO A 1 94 ? -6.320 12.532 -2.899 1.00 75.62 94 PRO A N 1
ATOM 795 C CA . PRO A 1 94 ? -5.966 13.102 -4.187 1.00 75.62 94 PRO A CA 1
ATOM 796 C C . PRO A 1 94 ? -7.248 13.450 -4.928 1.00 75.62 94 PRO A C 1
ATOM 798 O O . PRO A 1 94 ? -8.161 12.629 -4.998 1.00 75.62 94 PRO A O 1
ATOM 801 N N . GLN A 1 95 ? -7.334 14.672 -5.449 1.00 65.50 95 GLN A N 1
ATOM 802 C CA . GLN A 1 95 ? -8.461 15.095 -6.274 1.00 65.50 95 GLN A CA 1
ATOM 803 C C . GLN A 1 95 ? -8.341 14.378 -7.622 1.00 65.50 95 GLN A C 1
ATOM 805 O O . GLN A 1 95 ? -7.902 14.946 -8.619 1.00 65.50 95 GLN A O 1
ATOM 810 N N . VAL A 1 96 ? -8.664 13.087 -7.644 1.00 58.00 96 VAL A N 1
ATOM 811 C CA . VAL A 1 96 ? -8.878 12.361 -8.885 1.00 58.00 96 VAL A CA 1
ATOM 812 C C . VAL A 1 96 ? -10.188 12.915 -9.400 1.00 58.00 96 VAL A C 1
ATOM 814 O O . VAL A 1 96 ? -11.253 12.604 -8.871 1.00 58.00 96 VAL A O 1
ATOM 817 N N . VAL A 1 97 ? -10.108 13.820 -10.370 1.00 44.69 97 VAL A N 1
ATOM 818 C CA . VAL A 1 97 ? -11.287 14.272 -11.096 1.00 44.69 97 VAL A CA 1
ATOM 819 C C . VAL A 1 97 ? -11.854 13.016 -11.746 1.00 44.69 97 VAL A C 1
ATOM 821 O O . VAL A 1 97 ? -11.330 12.536 -12.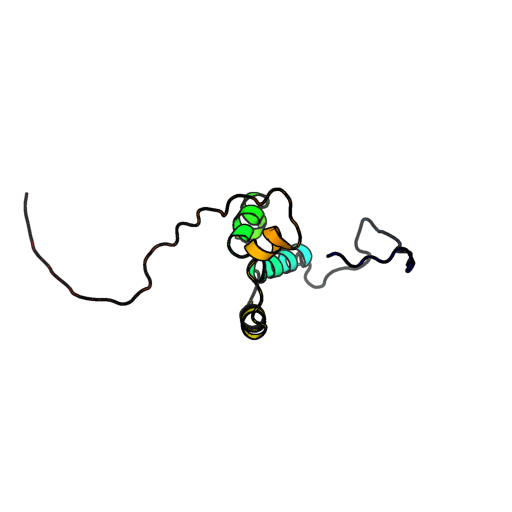750 1.00 44.69 97 VAL A O 1
ATOM 824 N N . HIS A 1 98 ? -12.861 12.411 -11.118 1.00 45.56 98 HIS A N 1
ATOM 825 C CA . HIS A 1 98 ? -13.678 11.409 -11.772 1.00 45.56 98 HIS A CA 1
ATOM 826 C C . HIS A 1 98 ? -14.233 12.106 -13.010 1.00 45.56 98 HIS A C 1
ATOM 828 O O . HIS A 1 98 ? -15.014 13.046 -12.884 1.00 45.56 98 HIS A O 1
ATOM 834 N N . SER A 1 99 ? -13.761 11.717 -14.197 1.00 38.28 99 SER A N 1
ATOM 835 C CA . SER A 1 99 ? -14.394 12.158 -15.434 1.00 38.28 99 SER A CA 1
ATOM 836 C C . SER A 1 99 ? -15.853 11.700 -15.352 1.00 38.28 99 SER A C 1
ATOM 838 O O . SER A 1 99 ? -16.083 10.495 -15.200 1.00 38.28 99 SER A O 1
ATOM 840 N N . PRO A 1 100 ? -16.834 12.613 -15.354 1.00 38.28 100 PRO A N 1
ATOM 841 C CA . PRO A 1 100 ? -18.216 12.266 -15.084 1.00 38.28 100 PRO A CA 1
ATOM 842 C C . PRO A 1 100 ? -18.858 11.771 -16.377 1.00 38.28 100 PRO A C 1
ATOM 844 O O . PRO A 1 100 ? -19.664 12.483 -16.951 1.00 38.28 100 PRO A O 1
ATOM 847 N N . LEU A 1 101 ? -18.471 10.600 -16.886 1.00 45.09 101 LEU A N 1
ATOM 848 C CA . LEU A 1 101 ? -19.130 9.990 -18.046 1.00 45.09 101 LEU A CA 1
ATOM 849 C C . LEU A 1 101 ? -19.089 8.461 -17.959 1.00 45.09 101 LEU A C 1
ATOM 851 O O . LEU A 1 101 ? -18.271 7.812 -18.606 1.00 45.09 101 LEU A O 1
ATOM 855 N N . ALA A 1 102 ? -19.983 7.910 -17.141 1.00 43.03 102 ALA A N 1
ATOM 856 C CA . ALA A 1 102 ? -20.597 6.599 -17.342 1.00 43.03 102 ALA A CA 1
ATOM 857 C C . ALA A 1 102 ? -21.844 6.506 -16.446 1.00 43.03 102 ALA A C 1
ATOM 859 O O . ALA A 1 102 ? -21.834 5.826 -15.426 1.00 43.03 102 ALA A O 1
ATOM 860 N N . ASP A 1 103 ? -22.887 7.250 -16.806 1.00 36.91 103 ASP A N 1
ATOM 861 C CA . ASP A 1 103 ? -24.269 6.867 -16.518 1.00 36.91 103 ASP A CA 1
ATOM 862 C C . ASP A 1 103 ? -25.095 7.180 -17.773 1.00 36.91 103 ASP A C 1
ATOM 864 O O . ASP A 1 103 ? -24.704 8.017 -18.594 1.00 36.91 103 ASP A O 1
ATOM 868 N N . ASP A 1 104 ? -26.141 6.396 -17.955 1.00 40.09 104 ASP A N 1
ATOM 869 C CA . ASP A 1 104 ? -26.825 6.095 -19.202 1.00 40.09 104 ASP A CA 1
ATOM 870 C C . ASP A 1 104 ? -27.564 7.293 -19.833 1.00 40.09 104 ASP A C 1
ATOM 872 O O . ASP A 1 104 ? -27.813 8.325 -19.212 1.00 40.09 104 ASP A O 1
ATOM 876 N N . GLY A 1 105 ? -27.851 7.160 -21.132 1.00 34.09 105 GLY A N 1
ATOM 877 C CA . GLY A 1 105 ? -28.162 8.266 -22.039 1.00 34.09 105 GLY A CA 1
ATOM 878 C C . GLY A 1 105 ? -29.516 8.958 -21.871 1.00 34.09 105 GLY A C 1
ATOM 879 O O . GLY A 1 105 ? -30.364 8.511 -21.111 1.00 34.09 105 GLY A O 1
ATOM 880 N N . VAL A 1 106 ? -29.704 10.031 -22.658 1.00 30.44 106 VAL A N 1
ATOM 881 C CA . VAL A 1 106 ? -30.950 10.452 -23.336 1.00 30.44 106 VAL A CA 1
ATOM 882 C C . VAL A 1 106 ? -30.660 11.649 -24.274 1.00 30.44 106 VAL A C 1
ATOM 884 O O . VAL A 1 106 ? -30.022 12.622 -23.889 1.00 30.44 106 VAL A O 1
ATOM 887 N N . GLU A 1 107 ? -31.161 11.482 -25.501 1.00 27.83 107 GLU A N 1
ATOM 888 C CA . GLU A 1 107 ? -31.556 12.402 -26.587 1.00 27.83 107 GLU A CA 1
ATOM 889 C C . GLU A 1 107 ? -30.625 13.445 -27.243 1.00 27.83 107 GLU A C 1
ATOM 891 O O . GLU A 1 107 ? -30.150 14.428 -26.684 1.00 27.83 107 GLU A O 1
ATOM 896 N N . GLU A 1 108 ? -30.536 13.218 -28.552 1.00 35.72 108 GLU A N 1
ATOM 897 C CA . GLU A 1 108 ? -30.188 14.063 -29.683 1.00 35.72 108 GLU A CA 1
ATOM 898 C C . GLU A 1 108 ? -31.064 15.326 -29.783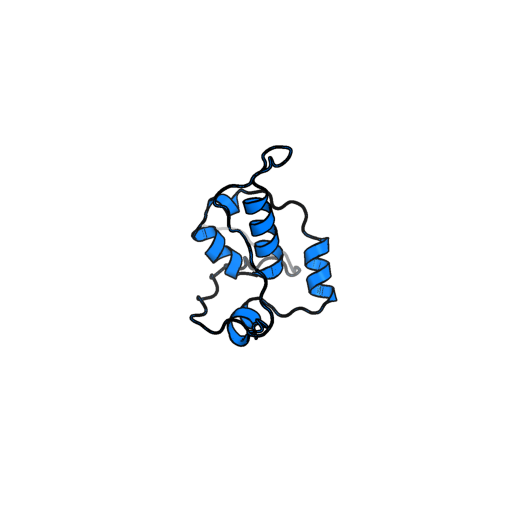 1.00 35.72 108 GLU A C 1
ATOM 900 O O . GLU A 1 108 ? -32.285 15.233 -29.879 1.00 35.72 108 GLU A O 1
ATOM 905 N N . GLN A 1 109 ? -30.439 16.505 -29.877 1.00 29.59 109 GLN A N 1
ATOM 906 C CA . GLN A 1 109 ? -31.002 17.647 -30.604 1.00 29.59 109 GLN A CA 1
ATOM 907 C C . GLN A 1 109 ? -29.898 18.383 -31.370 1.00 29.59 109 GLN A C 1
ATOM 909 O O . GLN A 1 109 ? -29.046 19.067 -30.806 1.00 29.59 109 GLN A O 1
ATOM 914 N N . THR A 1 110 ? -29.940 18.233 -32.690 1.00 39.03 110 THR A N 1
ATOM 915 C CA . THR A 1 110 ? -29.305 19.110 -33.674 1.00 39.03 110 THR A CA 1
ATOM 916 C C . THR A 1 110 ? -30.043 20.448 -33.729 1.00 39.03 110 THR A C 1
ATOM 918 O O . THR A 1 110 ? -31.245 20.426 -33.985 1.00 39.03 110 THR A O 1
ATOM 921 N N . VAL A 1 111 ? -29.358 21.591 -33.610 1.00 35.75 111 VAL A N 1
ATOM 922 C CA . VAL A 1 111 ? -29.761 22.830 -34.303 1.00 35.75 111 VAL A CA 1
ATOM 923 C C . VAL A 1 111 ? -28.514 23.613 -34.730 1.00 35.75 111 VAL A C 1
ATOM 925 O O . VAL A 1 111 ? -27.517 23.703 -34.021 1.00 35.75 111 VAL A O 1
ATOM 928 N N . GLU A 1 112 ? -28.626 24.093 -35.956 1.00 36.34 112 GLU A N 1
ATOM 929 C CA . GLU A 1 112 ? -27.710 24.751 -36.876 1.00 36.34 112 GLU A CA 1
ATOM 930 C C . GLU A 1 112 ? -27.217 26.165 -36.493 1.00 36.34 112 GLU A C 1
ATOM 932 O O . GLU A 1 112 ? -27.792 26.777 -35.602 1.00 36.34 112 GLU A O 1
ATOM 937 N N . HIS A 1 113 ? -26.186 26.627 -37.242 1.00 33.25 113 HIS A N 1
ATOM 938 C CA . HIS A 1 113 ? -25.851 27.990 -37.750 1.00 33.25 113 HIS A CA 1
ATOM 939 C C . HIS A 1 113 ? -26.128 29.215 -36.839 1.00 33.25 113 HIS A C 1
ATOM 941 O O . HIS A 1 113 ? -27.169 29.331 -36.217 1.00 33.25 113 HIS A O 1
ATOM 947 N N . GLU A 1 114 ? -25.295 30.247 -36.685 1.00 36.09 114 GLU A N 1
ATOM 948 C CA . GLU A 1 114 ? -24.551 31.136 -37.603 1.00 36.09 114 GLU A CA 1
ATOM 949 C C . GLU A 1 114 ? -23.878 32.152 -36.628 1.00 36.09 114 GLU A C 1
ATOM 951 O O . GLU A 1 114 ? -24.458 32.459 -35.586 1.00 36.09 114 GLU A O 1
ATOM 956 N N . THR A 1 115 ? -22.677 32.705 -36.790 1.00 40.50 115 THR A N 1
ATOM 957 C CA . THR A 1 115 ? -22.162 33.600 -37.839 1.00 40.50 115 THR A CA 1
ATOM 958 C C . THR A 1 115 ? -20.662 33.779 -37.591 1.00 40.50 115 THR A C 1
ATOM 960 O O . THR A 1 115 ? -20.281 33.828 -36.396 1.00 40.50 115 THR A O 1
#

Sequence (115 aa):
MSVCSDRSQVGHVFRSLRPYTIPNERDSHARNTKRAAEVWMDEYRFIFYERKPIFNELDAGDLTERKQLREDLNCHNFRWYLEHIYPGEVPPVPQVVHSPLADDGVEEQTVEHET

pLDDT: mean 81.61, std 21.61, range [27.83, 98.62]

InterPro domains:
  IPR029044 Nucleotide-diphospho-sugar transferases [G3DSA:3.90.550.10] (2-88)
  IPR029044 Nucleotide-diphospho-sugar transferases [SSF53448] (10-87)

Secondary structure (DSSP, 8-state):
-----TT--------SS-SSPPTT---HHHHHHHHHHHHH-GGGHHHHHHH-THHHHS-----HHHHHHHHHTTPPPHHHHHHHTS-S--PPPP--------S------------

Organism: Rhipicephalus microplus (NCBI:txid6941)